Protein AF-A0A5B9FN37-F1 (afdb_monomer)

Structure (mmCIF, N/CA/C/O backbone):
data_AF-A0A5B9FN37-F1
#
_entry.id   AF-A0A5B9FN37-F1
#
loop_
_atom_site.group_PDB
_atom_site.id
_atom_site.type_symbol
_atom_site.label_atom_id
_atom_site.label_alt_id
_atom_site.label_comp_id
_atom_site.label_asym_id
_atom_site.label_entity_id
_atom_site.label_seq_id
_atom_site.pdbx_PDB_ins_code
_atom_site.Cartn_x
_atom_site.Cartn_y
_atom_site.Cartn_z
_atom_site.occupancy
_atom_site.B_iso_or_equiv
_atom_site.auth_seq_id
_atom_site.auth_comp_id
_atom_site.auth_asym_id
_atom_site.auth_atom_id
_atom_site.pdbx_PDB_model_num
ATOM 1 N N . MET A 1 1 ? -11.567 2.586 -13.437 1.00 67.81 1 MET A N 1
ATOM 2 C CA . MET A 1 1 ? -10.551 1.892 -12.616 1.00 67.81 1 MET A CA 1
ATOM 3 C C . MET A 1 1 ? -9.359 2.825 -12.474 1.00 67.81 1 MET A C 1
ATOM 5 O O . MET A 1 1 ? -8.777 3.180 -13.487 1.00 67.81 1 MET A O 1
ATOM 9 N N . GLN A 1 2 ? -9.089 3.316 -11.263 1.00 88.56 2 GLN A N 1
ATOM 10 C CA . GLN A 1 2 ? -8.047 4.317 -10.990 1.00 88.56 2 GLN A CA 1
ATOM 11 C C . GLN A 1 2 ? -6.849 3.635 -10.324 1.00 88.56 2 GLN A C 1
ATOM 13 O O . GLN A 1 2 ? -7.035 2.781 -9.452 1.00 88.56 2 GLN A O 1
ATOM 18 N N . LEU A 1 3 ? -5.641 3.989 -10.757 1.00 92.12 3 LEU A N 1
ATOM 19 C CA . LEU A 1 3 ? -4.392 3.483 -10.196 1.00 92.12 3 LEU A CA 1
ATOM 20 C C . LEU A 1 3 ? -3.749 4.573 -9.350 1.00 92.12 3 LEU A C 1
ATOM 22 O O . LEU A 1 3 ? -3.768 5.737 -9.723 1.00 92.12 3 LEU A O 1
ATOM 26 N N . VAL A 1 4 ? -3.177 4.165 -8.227 1.00 92.81 4 VAL A N 1
ATOM 27 C CA . VAL A 1 4 ? -2.528 5.038 -7.258 1.00 92.81 4 VAL A CA 1
ATOM 28 C C . VAL A 1 4 ? -1.056 4.672 -7.204 1.00 92.81 4 VAL A C 1
ATOM 30 O O . VAL A 1 4 ? -0.694 3.517 -6.981 1.00 92.81 4 VAL A O 1
ATOM 33 N N . SER A 1 5 ? -0.196 5.655 -7.402 1.00 92.06 5 SER A N 1
ATOM 34 C CA . SER A 1 5 ? 1.247 5.543 -7.243 1.00 92.06 5 SER A CA 1
ATOM 35 C C . SER A 1 5 ? 1.680 5.666 -5.777 1.00 92.06 5 SER A C 1
ATOM 37 O O . SER A 1 5 ? 0.929 6.070 -4.893 1.00 92.06 5 SER A O 1
ATOM 39 N N . PHE A 1 6 ? 2.941 5.337 -5.498 1.00 89.50 6 PHE A N 1
ATOM 40 C CA . PHE A 1 6 ? 3.501 5.491 -4.152 1.00 89.50 6 PHE A CA 1
ATOM 41 C C . PHE A 1 6 ? 3.486 6.948 -3.650 1.00 89.50 6 PHE A C 1
ATOM 43 O O . PHE A 1 6 ? 3.314 7.187 -2.458 1.00 89.50 6 PHE A O 1
ATOM 50 N N . GLU A 1 7 ? 3.642 7.923 -4.546 1.00 88.38 7 GLU A N 1
ATOM 51 C CA . GLU A 1 7 ? 3.588 9.348 -4.193 1.00 88.38 7 GLU A CA 1
ATOM 52 C C . GLU A 1 7 ? 2.170 9.759 -3.779 1.00 88.38 7 GLU A C 1
ATOM 54 O O . GLU A 1 7 ? 1.981 10.430 -2.764 1.00 88.38 7 GLU A O 1
ATOM 59 N N . GLU A 1 8 ? 1.163 9.267 -4.499 1.00 90.88 8 GLU A N 1
ATOM 60 C CA . GLU A 1 8 ? -0.246 9.523 -4.195 1.00 90.88 8 GLU A CA 1
ATOM 61 C C . GLU A 1 8 ? -0.701 8.829 -2.905 1.00 90.88 8 GLU A C 1
ATOM 63 O O . GLU A 1 8 ? -1.508 9.392 -2.170 1.00 90.88 8 GLU A O 1
ATOM 68 N N . LEU A 1 9 ? -0.143 7.660 -2.556 1.00 89.56 9 LEU A N 1
ATOM 69 C CA . LEU A 1 9 ? -0.372 7.042 -1.239 1.00 89.56 9 LEU A CA 1
ATOM 70 C C . LEU A 1 9 ? -0.008 7.998 -0.096 1.00 89.56 9 LEU A C 1
ATOM 72 O O . LEU A 1 9 ? -0.751 8.112 0.881 1.00 89.56 9 LEU A O 1
ATOM 76 N N . ARG A 1 10 ? 1.112 8.718 -0.230 1.00 87.00 10 ARG A N 1
ATOM 77 C CA . ARG A 1 10 ? 1.543 9.693 0.775 1.00 87.00 10 ARG A CA 1
ATOM 78 C C . ARG A 1 10 ? 0.587 10.883 0.842 1.00 87.00 10 ARG A C 1
ATOM 80 O O . ARG A 1 10 ? 0.262 11.319 1.943 1.00 87.00 10 ARG A O 1
ATOM 87 N N . ALA A 1 11 ? 0.112 11.365 -0.307 1.00 88.31 11 ALA A N 1
ATOM 88 C CA . ALA A 1 11 ? -0.882 12.437 -0.379 1.00 88.31 11 ALA A CA 1
ATOM 89 C C . ALA A 1 11 ? -2.230 12.038 0.249 1.00 88.31 11 ALA A C 1
ATOM 91 O O . ALA A 1 11 ? -2.892 12.869 0.860 1.00 88.31 11 ALA A O 1
ATOM 92 N N . MET A 1 12 ? -2.604 10.757 0.177 1.00 84.69 12 MET A N 1
ATOM 93 C CA . MET A 1 12 ? -3.801 10.214 0.832 1.00 84.69 12 MET A CA 1
ATOM 94 C C . MET A 1 12 ? -3.653 10.001 2.347 1.00 84.69 12 MET A C 1
ATOM 96 O O . MET A 1 12 ? -4.559 9.466 2.979 1.00 84.69 12 MET A O 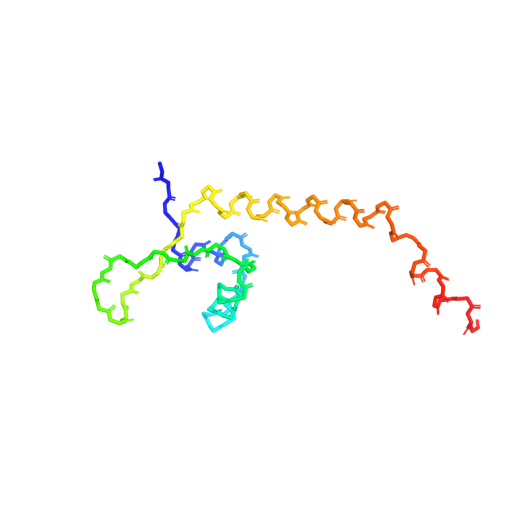1
ATOM 100 N N . GLY A 1 13 ? -2.524 10.391 2.945 1.00 84.81 13 GLY A N 1
ATOM 101 C CA . GLY A 1 13 ? -2.300 10.232 4.381 1.00 84.81 13 GLY A CA 1
ATOM 102 C C . GLY A 1 13 ? -1.797 8.845 4.783 1.00 84.81 13 GLY A C 1
ATOM 103 O O . GLY A 1 13 ? -1.897 8.480 5.952 1.00 84.81 13 GLY A O 1
ATOM 104 N N . ILE A 1 14 ? -1.215 8.080 3.851 1.00 86.88 14 ILE A N 1
ATOM 105 C CA . ILE A 1 14 ? -0.532 6.808 4.131 1.00 86.88 14 ILE A CA 1
ATOM 106 C C . ILE A 1 14 ? 0.992 7.032 4.022 1.00 86.88 14 ILE A C 1
ATOM 108 O O . ILE A 1 14 ? 1.597 6.726 2.991 1.00 86.88 14 ILE A O 1
ATOM 112 N N . PRO A 1 15 ? 1.665 7.575 5.060 1.00 87.12 15 PRO A N 1
ATOM 113 C CA . PRO A 1 15 ? 3.086 7.930 5.019 1.00 87.12 15 PRO A CA 1
ATOM 114 C C . PRO A 1 15 ? 4.006 6.723 5.286 1.00 87.12 15 PRO A C 1
ATOM 116 O O . PRO A 1 15 ? 4.965 6.812 6.052 1.00 87.12 15 PRO A O 1
ATOM 119 N N . PHE A 1 16 ? 3.722 5.564 4.690 1.00 87.81 16 PHE A N 1
ATOM 120 C CA . PHE A 1 16 ? 4.529 4.363 4.903 1.00 87.81 16 PHE A CA 1
ATOM 121 C C . PHE A 1 16 ? 5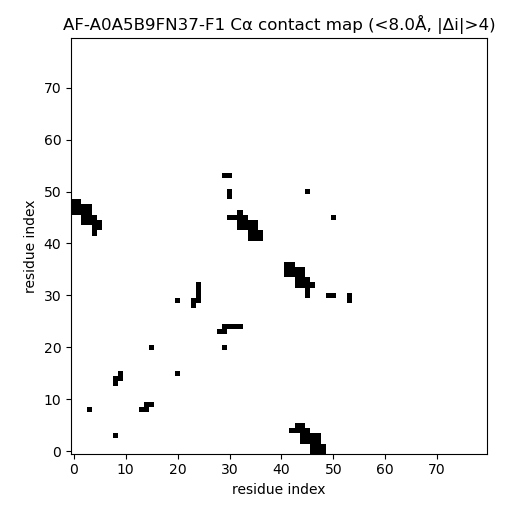.759 4.317 3.999 1.00 87.81 16 PHE A C 1
ATOM 123 O O . PHE A 1 16 ? 5.713 4.664 2.821 1.00 87.81 16 PHE A O 1
ATOM 130 N N . SER A 1 17 ? 6.869 3.809 4.541 1.00 88.19 17 SER A N 1
ATOM 131 C CA . SER A 1 17 ? 8.045 3.499 3.732 1.00 88.19 17 SER A CA 1
ATOM 132 C C . SER A 1 17 ? 7.773 2.306 2.812 1.00 88.19 17 SER A C 1
ATOM 134 O O . SER A 1 17 ? 6.954 1.429 3.104 1.00 88.19 17 SER A O 1
ATOM 136 N N . THR A 1 18 ? 8.509 2.220 1.705 1.00 87.06 18 THR A N 1
ATOM 137 C CA . THR A 1 18 ? 8.400 1.099 0.758 1.00 87.06 18 THR A CA 1
ATOM 138 C C . THR A 1 18 ? 8.679 -0.252 1.421 1.00 87.06 18 THR A C 1
ATOM 140 O O . THR A 1 18 ? 8.019 -1.244 1.110 1.00 87.06 18 THR A O 1
ATOM 143 N N . GLN A 1 19 ? 9.625 -0.301 2.364 1.00 89.00 19 GLN A N 1
ATOM 144 C CA . GLN A 1 19 ? 9.938 -1.501 3.137 1.00 89.00 19 GLN A CA 1
ATOM 145 C C . GLN A 1 19 ? 8.765 -1.909 4.034 1.00 89.00 19 GLN A C 1
ATOM 147 O O . GLN A 1 19 ? 8.402 -3.087 4.063 1.00 89.00 19 GLN A O 1
ATOM 152 N N . HIS A 1 20 ? 8.136 -0.942 4.710 1.00 90.00 20 HIS A N 1
ATOM 153 C CA . HIS A 1 20 ? 6.974 -1.199 5.554 1.00 90.00 20 HIS A CA 1
ATOM 154 C C . HIS A 1 20 ? 5.786 -1.707 4.731 1.00 90.00 20 HIS A C 1
ATOM 156 O O . HIS A 1 20 ? 5.203 -2.733 5.078 1.00 90.00 20 HIS A O 1
ATOM 162 N N . LEU A 1 21 ? 5.499 -1.074 3.588 1.00 90.12 21 LEU A N 1
ATOM 163 C CA . LEU A 1 21 ? 4.472 -1.544 2.655 1.00 90.12 21 LEU A CA 1
ATOM 164 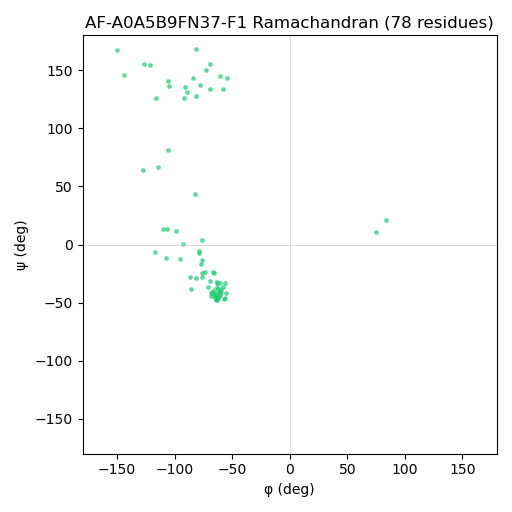C C . LEU A 1 21 ? 4.740 -2.974 2.190 1.00 90.12 21 LEU A C 1
ATOM 166 O O . LEU A 1 21 ? 3.847 -3.810 2.247 1.00 90.12 21 LEU A O 1
ATOM 170 N N . ASN A 1 22 ? 5.973 -3.297 1.787 1.00 88.69 22 ASN A N 1
ATOM 171 C CA . ASN A 1 22 ? 6.310 -4.663 1.380 1.00 88.69 22 ASN A CA 1
ATOM 172 C C . ASN A 1 22 ?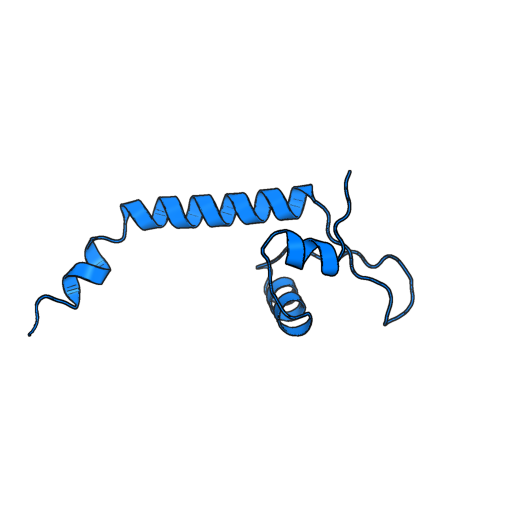 6.073 -5.673 2.511 1.00 88.69 22 ASN A C 1
ATOM 174 O O . ASN A 1 22 ? 5.604 -6.779 2.245 1.00 88.69 22 ASN A O 1
ATOM 178 N N . ARG A 1 23 ? 6.371 -5.304 3.765 1.00 90.75 23 ARG A N 1
ATOM 179 C CA . ARG A 1 23 ? 6.112 -6.156 4.931 1.00 90.75 23 ARG A CA 1
ATOM 180 C C . ARG A 1 23 ? 4.615 -6.381 5.134 1.00 90.75 23 ARG A C 1
ATOM 182 O O . ARG A 1 23 ? 4.210 -7.521 5.326 1.00 90.75 23 ARG A O 1
ATOM 189 N N . LEU A 1 24 ? 3.808 -5.324 5.049 1.00 89.81 24 LEU A N 1
ATOM 190 C CA . LEU A 1 24 ? 2.354 -5.422 5.189 1.00 89.81 24 LEU A CA 1
ATOM 191 C C . LEU A 1 24 ? 1.721 -6.237 4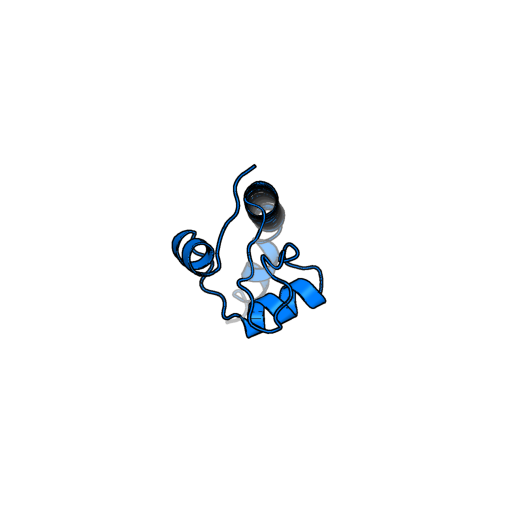.057 1.00 89.81 24 LEU A C 1
ATOM 193 O O . LEU A 1 24 ? 0.885 -7.090 4.328 1.00 89.81 24 LEU A O 1
ATOM 197 N N . ILE A 1 25 ? 2.161 -6.034 2.812 1.00 91.62 25 ILE A N 1
ATOM 198 C CA . ILE A 1 25 ? 1.702 -6.812 1.652 1.00 91.62 25 ILE A CA 1
ATOM 199 C C . ILE A 1 25 ? 2.053 -8.291 1.834 1.00 91.62 25 ILE A C 1
ATOM 201 O O . ILE A 1 25 ? 1.213 -9.156 1.606 1.00 91.62 25 ILE A O 1
ATOM 205 N N . LYS A 1 26 ? 3.280 -8.595 2.282 1.00 90.69 26 LYS A N 1
ATOM 206 C CA . LYS A 1 26 ? 3.707 -9.975 2.560 1.00 90.69 26 LYS A CA 1
ATOM 207 C C . LYS A 1 26 ? 2.889 -10.613 3.686 1.00 90.69 26 LYS A C 1
ATOM 209 O O . LYS A 1 26 ? 2.599 -11.800 3.612 1.00 90.69 26 LYS A O 1
ATOM 214 N N . ALA A 1 27 ? 2.521 -9.833 4.698 1.00 91.00 27 ALA A N 1
ATOM 215 C CA . ALA A 1 27 ? 1.672 -10.273 5.799 1.00 91.00 27 ALA A CA 1
ATOM 216 C C . ALA A 1 27 ? 0.171 -10.318 5.444 1.00 91.00 27 ALA A C 1
ATOM 218 O O . ALA A 1 27 ? -0.626 -10.751 6.264 1.00 91.00 27 ALA A O 1
ATOM 219 N N . GLY A 1 28 ? -0.232 -9.867 4.249 1.00 89.62 28 GLY A N 1
ATOM 220 C CA . GLY A 1 28 ? -1.640 -9.811 3.840 1.00 89.62 28 GLY A CA 1
ATOM 221 C C . GLY A 1 28 ? -2.445 -8.674 4.480 1.00 89.62 28 GLY A C 1
ATOM 222 O O . GLY A 1 28 ? -3.662 -8.642 4.348 1.00 89.62 28 GLY A O 1
ATOM 223 N N . HIS A 1 29 ? -1.786 -7.723 5.145 1.00 87.44 29 HIS A N 1
ATOM 224 C CA . HIS A 1 29 ? -2.429 -6.588 5.818 1.00 87.44 29 HIS A CA 1
ATOM 225 C C . HIS A 1 29 ? -2.549 -5.332 4.949 1.00 87.44 29 HIS A C 1
ATOM 227 O O . HIS A 1 29 ? -3.019 -4.307 5.441 1.00 87.44 29 HIS A O 1
ATOM 233 N N . PHE A 1 30 ? -2.090 -5.369 3.697 1.00 91.69 30 PHE A N 1
ATOM 234 C CA . PHE A 1 30 ? -2.187 -4.248 2.762 1.00 91.69 30 PHE A CA 1
ATOM 235 C C . PHE A 1 30 ? -2.447 -4.751 1.334 1.00 91.69 30 PHE A C 1
ATOM 237 O O . PHE A 1 30 ? -1.908 -5.807 0.977 1.00 91.69 30 PHE A O 1
ATOM 244 N N . PRO A 1 31 ? -3.217 -4.013 0.509 1.00 92.75 31 PRO A N 1
ATOM 245 C CA . PRO A 1 31 ? -3.508 -4.399 -0.869 1.0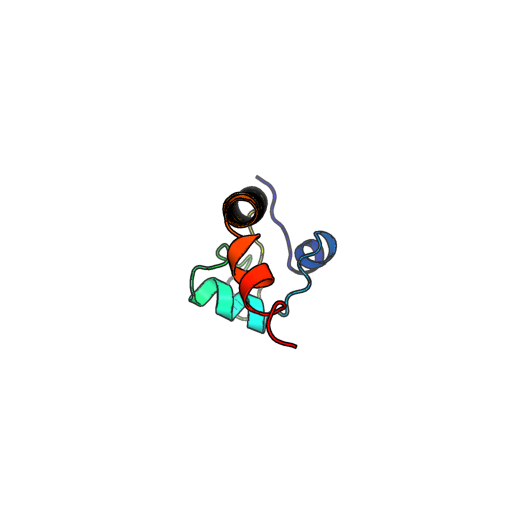0 92.75 31 PRO A CA 1
ATOM 246 C C . PRO A 1 31 ? -2.254 -4.672 -1.703 1.00 92.75 31 PRO A C 1
ATOM 248 O O . PRO A 1 31 ? -1.216 -4.010 -1.564 1.00 92.75 31 PRO A O 1
ATOM 251 N N . LYS A 1 32 ? -2.337 -5.668 -2.590 1.00 92.19 32 LYS A N 1
ATOM 252 C CA . LYS A 1 32 ? -1.196 -6.086 -3.411 1.00 92.19 32 LYS A CA 1
ATOM 253 C C . LYS A 1 32 ? -0.861 -5.007 -4.439 1.00 92.19 32 LYS A C 1
ATOM 255 O O . LYS A 1 32 ? -1.723 -4.500 -5.143 1.00 92.19 32 LYS A O 1
ATOM 260 N N . ALA A 1 33 ? 0.426 -4.694 -4.554 1.00 91.69 33 ALA A N 1
ATOM 261 C CA . ALA A 1 33 ? 0.906 -3.772 -5.573 1.00 91.69 33 ALA A CA 1
ATOM 262 C C . ALA A 1 33 ? 0.989 -4.453 -6.948 1.00 91.69 33 ALA A C 1
ATOM 264 O O . ALA A 1 33 ? 1.539 -5.550 -7.071 1.00 91.69 33 ALA A O 1
ATOM 265 N N . ILE A 1 34 ? 0.547 -3.749 -7.983 1.00 91.50 34 ILE A N 1
ATOM 266 C CA . ILE A 1 34 ? 0.731 -4.086 -9.394 1.00 91.50 34 ILE A CA 1
ATOM 267 C C . ILE A 1 34 ? 2.027 -3.430 -9.883 1.00 91.50 34 ILE A C 1
ATOM 269 O O . ILE A 1 34 ? 2.309 -2.267 -9.590 1.00 91.50 34 ILE A O 1
ATOM 273 N N . LYS A 1 35 ? 2.843 -4.175 -10.631 1.00 91.12 35 LYS A N 1
ATOM 274 C CA . LYS A 1 35 ? 4.038 -3.633 -11.292 1.00 91.12 35 LYS A CA 1
ATOM 275 C C . LYS A 1 35 ? 3.671 -3.188 -12.703 1.00 91.12 35 LYS A C 1
ATOM 277 O O . LYS A 1 35 ? 3.164 -3.996 -13.471 1.00 91.12 35 LYS A O 1
ATOM 282 N N . LEU A 1 36 ? 3.973 -1.938 -13.055 1.00 88.56 36 LEU A N 1
ATOM 283 C CA . LEU A 1 36 ? 3.693 -1.397 -14.397 1.00 88.56 36 LEU A CA 1
ATOM 284 C C . LEU A 1 36 ? 4.702 -1.823 -15.474 1.00 88.56 36 LEU A C 1
ATOM 286 O O . LEU A 1 36 ? 4.514 -1.518 -16.645 1.00 88.56 36 LEU A O 1
ATOM 290 N N . GLY A 1 37 ? 5.785 -2.498 -15.096 1.00 87.94 37 GLY A N 1
ATOM 291 C CA . GLY A 1 37 ? 6.786 -2.960 -16.046 1.00 87.94 37 GLY A CA 1
ATOM 292 C C . GLY A 1 37 ? 7.484 -4.240 -15.590 1.00 87.94 37 GLY A C 1
ATOM 293 O O . GLY A 1 37 ? 7.360 -4.634 -14.424 1.00 87.94 37 GLY A O 1
ATOM 294 N N . PRO A 1 38 ? 8.223 -4.887 -16.505 1.00 85.50 38 PRO A N 1
ATOM 295 C CA . PRO A 1 38 ? 8.903 -6.153 -16.243 1.00 85.50 38 PRO A CA 1
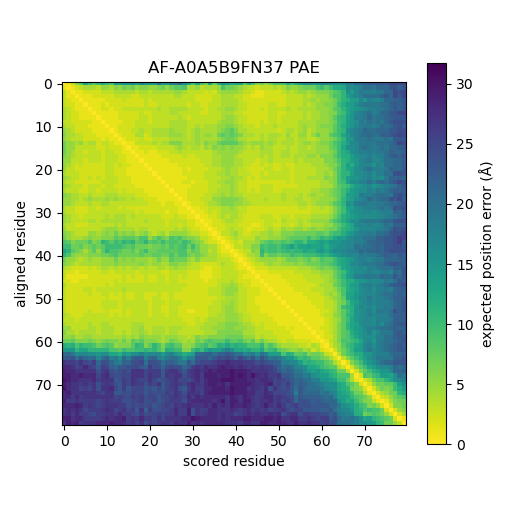ATOM 296 C C . PRO A 1 38 ? 10.185 -5.985 -15.413 1.00 85.50 38 PRO A C 1
ATOM 298 O O . PRO A 1 38 ? 10.696 -6.953 -14.853 1.00 85.50 38 PRO A O 1
ATOM 301 N N . ALA A 1 39 ? 10.720 -4.764 -15.316 1.00 84.12 39 ALA A N 1
ATOM 302 C CA . ALA A 1 39 ? 11.968 -4.507 -14.616 1.00 84.12 39 ALA A CA 1
ATOM 303 C C . ALA A 1 39 ? 11.803 -4.608 -13.091 1.00 84.12 39 ALA A C 1
ATOM 305 O O . ALA A 1 39 ? 10.771 -4.270 -12.507 1.00 84.12 39 ALA A O 1
ATOM 306 N N . ARG A 1 40 ? 12.882 -5.008 -12.407 1.00 74.31 40 ARG A N 1
ATOM 307 C CA . ARG A 1 40 ? 12.923 -5.108 -10.936 1.00 74.31 40 ARG A CA 1
ATOM 308 C C . ARG A 1 40 ? 12.571 -3.788 -10.238 1.00 74.31 40 ARG A C 1
ATOM 310 O O . ARG A 1 40 ? 11.948 -3.815 -9.179 1.00 74.31 40 ARG A O 1
ATOM 317 N N . ASN A 1 4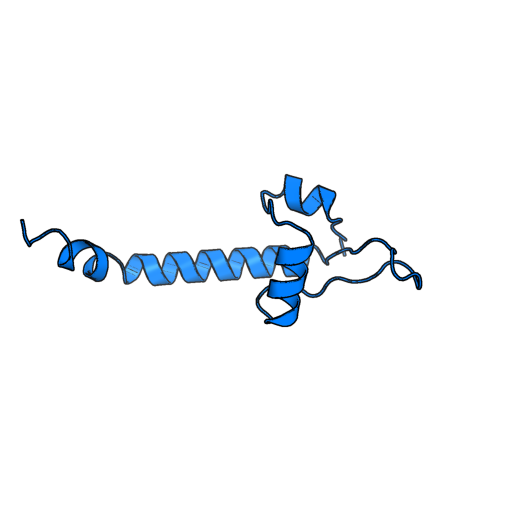1 ? 12.933 -2.667 -10.863 1.00 77.50 41 ASN A N 1
ATOM 318 C CA . ASN A 1 41 ? 12.737 -1.307 -10.356 1.00 77.50 41 ASN A CA 1
ATOM 319 C C . ASN A 1 41 ? 11.494 -0.616 -10.945 1.00 77.50 41 ASN A C 1
ATOM 321 O O . ASN A 1 41 ? 11.338 0.593 -10.797 1.00 77.50 41 ASN A O 1
ATOM 325 N N . SER A 1 42 ? 10.616 -1.350 -11.639 1.00 84.69 42 SER A N 1
ATOM 326 C CA . SER A 1 42 ? 9.387 -0.774 -12.184 1.00 84.69 42 SER A CA 1
ATOM 327 C C . SER A 1 42 ? 8.491 -0.207 -11.082 1.00 84.69 42 SER A C 1
ATOM 329 O O . SER A 1 42 ? 8.407 -0.754 -9.976 1.00 84.69 42 SER A O 1
ATOM 331 N N . LYS A 1 43 ? 7.800 0.895 -11.403 1.00 85.75 43 LYS A N 1
ATOM 332 C CA . LYS A 1 43 ? 6.880 1.560 -10.477 1.00 85.75 43 LYS A CA 1
ATOM 333 C C . LYS A 1 43 ? 5.797 0.584 -10.015 1.00 85.75 43 LYS A C 1
ATOM 335 O O . LYS A 1 43 ? 5.204 -0.145 -10.815 1.00 85.75 43 LYS A O 1
ATOM 340 N N . LYS A 1 44 ? 5.569 0.594 -8.704 1.00 89.88 44 LYS A N 1
ATOM 341 C CA . LYS A 1 44 ? 4.464 -0.097 -8.049 1.00 89.88 44 LYS A CA 1
ATOM 342 C C . LYS A 1 44 ? 3.275 0.845 -7.995 1.00 89.88 44 LYS A C 1
ATOM 344 O O . LYS A 1 44 ? 3.427 1.994 -7.577 1.00 89.88 44 LYS A O 1
ATOM 349 N N . VAL A 1 45 ? 2.129 0.338 -8.410 1.00 92.31 45 VAL A N 1
ATOM 350 C CA . VAL A 1 45 ? 0.847 1.024 -8.315 1.00 92.31 45 VAL A CA 1
ATOM 351 C C . VAL A 1 45 ? -0.159 0.131 -7.615 1.00 92.31 45 VAL A C 1
ATOM 353 O O . VAL A 1 45 ? -0.028 -1.090 -7.613 1.00 92.31 45 VAL A O 1
ATOM 356 N N . TRP A 1 46 ? -1.160 0.743 -7.015 1.00 93.81 46 TRP A N 1
ATOM 357 C CA . TRP A 1 46 ? -2.241 0.074 -6.312 1.00 93.81 46 TRP A CA 1
ATOM 358 C C . TRP A 1 46 ? -3.563 0.453 -6.948 1.00 93.81 46 TRP A C 1
ATOM 360 O O . TRP A 1 46 ? -3.689 1.516 -7.555 1.00 93.81 46 TRP A O 1
ATOM 370 N N . VAL A 1 47 ? -4.560 -0.410 -6.817 1.00 93.88 47 VAL A N 1
ATOM 371 C CA . VAL A 1 47 ? -5.896 -0.099 -7.309 1.00 93.88 47 VAL A CA 1
ATOM 372 C C . VAL A 1 47 ? -6.602 0.772 -6.273 1.00 93.88 47 VAL A C 1
ATOM 374 O O . VAL A 1 47 ? -6.681 0.409 -5.101 1.00 93.88 47 VAL A O 1
ATOM 377 N N . ARG A 1 48 ? -7.142 1.918 -6.701 1.00 92.62 48 ARG A N 1
ATOM 378 C CA . ARG A 1 48 ? -7.787 2.883 -5.799 1.00 92.62 48 ARG A CA 1
ATOM 379 C C . ARG A 1 48 ? -8.918 2.258 -4.979 1.00 92.62 48 ARG A C 1
ATOM 381 O O . ARG A 1 48 ? -8.937 2.423 -3.768 1.00 92.62 48 ARG A O 1
ATOM 388 N N . ILE A 1 49 ? -9.787 1.477 -5.624 1.00 92.88 49 ILE A N 1
ATOM 389 C CA . ILE A 1 49 ? -10.929 0.848 -4.948 1.00 92.88 49 ILE A CA 1
ATOM 390 C C . ILE A 1 49 ? -10.501 -0.143 -3.854 1.00 92.88 49 ILE A C 1
ATOM 392 O O . ILE A 1 49 ? -11.159 -0.235 -2.825 1.00 92.88 49 ILE A O 1
ATOM 396 N N . GLU A 1 50 ? -9.373 -0.839 -4.027 1.00 92.62 50 GLU A N 1
ATOM 397 C CA . GLU A 1 50 ? -8.845 -1.741 -2.995 1.00 92.62 50 GLU A CA 1
ATOM 398 C C . GLU A 1 50 ? -8.297 -0.964 -1.796 1.00 92.62 50 GLU A C 1
ATOM 400 O O . GLU A 1 50 ? -8.439 -1.402 -0.657 1.00 92.62 50 GLU A O 1
ATOM 405 N N . LEU A 1 51 ? -7.671 0.191 -2.043 1.00 91.62 51 LEU A N 1
ATOM 406 C CA . LEU A 1 51 ? -7.179 1.066 -0.980 1.00 91.62 51 LEU A CA 1
ATOM 407 C C . LEU A 1 51 ? -8.326 1.693 -0.191 1.00 91.62 51 LEU A C 1
ATOM 409 O O . LEU A 1 51 ? -8.263 1.707 1.035 1.00 91.62 51 LEU A O 1
ATOM 413 N N . ASP A 1 52 ? -9.364 2.173 -0.877 1.00 91.00 52 ASP A N 1
ATOM 414 C CA . ASP A 1 52 ? -10.541 2.750 -0.226 1.00 91.00 52 ASP A CA 1
ATOM 415 C C . ASP A 1 52 ? -11.253 1.687 0.632 1.00 91.00 52 ASP A C 1
ATOM 417 O O . ASP A 1 52 ? -11.516 1.927 1.808 1.00 91.00 52 ASP A O 1
ATOM 421 N N . ALA A 1 53 ? -11.458 0.473 0.103 1.00 91.69 53 ALA A N 1
ATOM 422 C CA . ALA A 1 53 ? -12.038 -0.641 0.861 1.00 91.69 53 ALA A CA 1
ATOM 423 C C . ALA A 1 53 ? -11.171 -1.054 2.065 1.00 91.69 53 ALA A C 1
ATOM 425 O O . ALA A 1 53 ? -11.685 -1.366 3.140 1.00 91.69 53 ALA A O 1
ATOM 426 N N . TRP A 1 54 ? -9.845 -1.038 1.911 1.00 91.31 54 TRP A N 1
ATOM 427 C CA . TRP A 1 54 ? -8.919 -1.319 3.007 1.00 91.31 54 TRP A CA 1
ATOM 428 C C . TRP A 1 54 ? -8.988 -0.255 4.112 1.00 91.31 54 TRP A C 1
ATOM 430 O O . TRP A 1 54 ? -8.999 -0.598 5.296 1.00 91.31 54 TRP A O 1
ATOM 440 N N . LEU A 1 55 ? -9.064 1.028 3.744 1.00 89.00 55 LEU A N 1
ATOM 441 C CA . LEU A 1 55 ? -9.250 2.126 4.696 1.00 89.00 55 LEU A CA 1
ATOM 442 C C . LEU A 1 55 ? -10.596 2.010 5.414 1.00 89.00 55 LEU A C 1
ATOM 444 O O . LEU A 1 55 ? -10.638 2.123 6.637 1.00 89.00 55 LEU A O 1
ATOM 448 N N . GLU A 1 56 ? -11.670 1.722 4.681 1.00 90.00 56 GLU A N 1
ATOM 449 C CA . GLU A 1 56 ? -13.003 1.535 5.252 1.00 90.00 56 GLU A CA 1
ATOM 450 C C . GLU A 1 56 ? -13.023 0.366 6.245 1.00 90.00 56 GLU A C 1
ATOM 452 O O . GLU A 1 56 ? -13.535 0.499 7.354 1.00 90.00 56 GLU A O 1
ATOM 457 N N . GLN A 1 57 ? -12.391 -0.762 5.909 1.00 88.00 57 GLN A N 1
ATOM 458 C CA . GLN A 1 57 ? -12.275 -1.894 6.827 1.00 88.00 57 GLN A CA 1
ATOM 459 C C . GLN A 1 57 ? -11.535 -1.506 8.116 1.00 88.00 57 GLN A C 1
ATOM 461 O O . GLN A 1 57 ? -11.949 -1.900 9.205 1.00 88.00 57 GLN A O 1
ATOM 466 N N . ARG A 1 58 ? -10.465 -0.707 8.019 1.00 85.56 58 ARG A N 1
ATOM 467 C CA . ARG A 1 58 ? -9.731 -0.192 9.186 1.00 85.56 58 ARG A CA 1
ATOM 468 C C . ARG A 1 58 ? -10.572 0.767 10.026 1.00 85.56 58 ARG A C 1
ATOM 470 O O . ARG A 1 58 ? -10.484 0.712 11.251 1.00 85.56 58 ARG A O 1
ATOM 477 N N . MET A 1 59 ? -11.374 1.617 9.387 1.00 85.69 59 MET A N 1
ATOM 478 C CA . MET A 1 59 ? -12.314 2.509 10.070 1.00 85.69 59 MET A CA 1
ATOM 479 C C . MET A 1 59 ? -13.382 1.708 10.811 1.00 85.69 59 MET A C 1
ATOM 481 O O . MET A 1 59 ? -13.551 1.907 12.008 1.00 85.69 59 MET A O 1
ATOM 485 N N . ARG A 1 60 ? -13.993 0.713 10.161 1.00 85.62 60 ARG A N 1
ATOM 486 C CA . ARG A 1 60 ? -14.969 -0.180 10.802 1.00 85.62 60 ARG A CA 1
ATOM 487 C C . ARG A 1 60 ? -14.366 -0.969 11.960 1.00 85.62 60 ARG A C 1
ATOM 489 O O . ARG A 1 60 ? -14.994 -1.089 13.002 1.00 85.62 60 ARG A O 1
ATOM 496 N N . MET A 1 61 ? -13.136 -1.471 11.810 1.00 79.06 61 MET A N 1
ATOM 497 C CA . MET A 1 61 ? -12.417 -2.129 12.909 1.00 79.06 61 MET A CA 1
ATOM 498 C C . MET A 1 61 ? -12.206 -1.174 14.089 1.00 79.06 61 MET A C 1
ATOM 500 O O . MET A 1 61 ? -12.398 -1.574 15.232 1.00 79.06 61 MET A O 1
ATOM 504 N N . ARG A 1 62 ? -11.860 0.093 13.829 1.00 78.50 62 ARG A N 1
ATOM 505 C CA . ARG A 1 62 ? -11.749 1.117 14.876 1.00 78.50 62 ARG A CA 1
ATOM 506 C C . ARG A 1 62 ? -13.092 1.370 15.558 1.00 78.50 62 ARG A C 1
ATOM 508 O O . ARG A 1 62 ? -13.140 1.379 16.779 1.00 78.50 62 ARG A O 1
ATOM 515 N N . GLU A 1 63 ? -14.160 1.548 14.791 1.00 74.12 63 GLU A N 1
ATOM 516 C CA . GLU A 1 63 ? -15.508 1.790 15.321 1.00 74.12 63 GLU A CA 1
ATOM 517 C C . GLU A 1 63 ? -16.000 0.606 16.164 1.00 74.12 63 GLU A C 1
ATOM 519 O O . GLU A 1 63 ? -16.485 0.809 17.271 1.00 74.12 63 GLU A O 1
ATOM 524 N N . SER A 1 64 ? -15.753 -0.633 15.724 1.00 58.62 64 SER A N 1
ATOM 525 C CA . SER A 1 64 ? -16.076 -1.833 16.508 1.00 58.62 64 SER A CA 1
ATOM 526 C C . SER A 1 64 ? -15.258 -1.977 17.796 1.00 58.62 64 SER A C 1
ATOM 528 O O . SER A 1 64 ? -15.705 -2.630 18.733 1.00 58.62 64 SER A O 1
ATOM 530 N N . VAL A 1 65 ? -14.067 -1.371 17.860 1.00 56.00 65 VAL A N 1
ATOM 531 C CA . VAL A 1 65 ? -13.227 -1.353 19.067 1.00 56.00 65 VAL A CA 1
ATOM 532 C C . VAL A 1 65 ? -13.615 -0.193 19.985 1.00 56.00 65 VAL A C 1
ATOM 534 O O . VAL A 1 65 ? -13.507 -0.326 21.195 1.00 56.00 65 VAL A O 1
ATOM 537 N N . THR A 1 66 ? -14.150 0.914 19.464 1.00 50.22 66 THR A N 1
ATOM 538 C CA . THR A 1 66 ? -14.661 2.021 20.291 1.00 50.22 66 THR A CA 1
ATOM 539 C C . THR A 1 66 ? -15.908 1.639 21.106 1.00 50.22 66 THR A C 1
ATOM 541 O O . THR A 1 66 ? -16.087 2.185 22.190 1.00 50.22 66 THR A O 1
ATOM 544 N N . GLU A 1 67 ? -16.687 0.633 20.697 1.00 48.59 67 GLU A N 1
ATOM 545 C CA . GLU A 1 67 ? -17.729 0.034 21.558 1.00 48.59 67 GLU A CA 1
ATOM 546 C C . GLU A 1 67 ? -17.146 -0.909 22.646 1.00 48.59 67 GLU A C 1
ATOM 548 O O . GLU A 1 67 ? -17.840 -1.267 23.593 1.00 48.59 67 GLU A O 1
ATOM 553 N N . ALA A 1 68 ? -15.868 -1.305 22.541 1.00 48.22 68 ALA A N 1
ATOM 554 C CA . ALA A 1 68 ? -15.193 -2.258 23.436 1.00 48.22 68 ALA A CA 1
ATOM 555 C C . ALA A 1 68 ? -14.007 -1.667 24.240 1.00 48.22 68 ALA A C 1
ATOM 557 O O . ALA A 1 68 ? -13.476 -2.327 25.132 1.00 48.22 68 ALA A O 1
ATOM 558 N N . GLU A 1 69 ? -13.595 -0.422 23.985 1.00 45.59 69 GLU A N 1
ATOM 559 C CA . GLU A 1 69 ? -12.554 0.290 24.741 1.00 45.59 69 GLU A CA 1
ATOM 560 C C . GLU A 1 69 ? -13.104 1.511 25.502 1.00 45.59 69 GLU A C 1
ATOM 562 O O . GLU A 1 69 ? -12.708 2.653 25.262 1.00 45.59 69 GLU A O 1
ATOM 567 N N . PRO A 1 70 ? -13.961 1.276 26.506 1.00 48.62 70 PRO A N 1
ATOM 568 C CA . PRO A 1 70 ? -13.795 1.986 27.773 1.00 48.62 70 PRO A CA 1
ATOM 569 C C . PRO A 1 70 ? -13.262 1.081 28.898 1.00 48.62 70 PRO A C 1
ATOM 571 O O . PRO A 1 70 ? -12.836 1.599 29.928 1.00 48.62 70 PRO A O 1
ATOM 574 N N . GLU A 1 71 ? -13.219 -0.247 28.732 1.00 48.59 71 GLU A N 1
ATOM 575 C CA . GLU A 1 71 ? -12.880 -1.156 29.842 1.00 48.59 71 GLU A CA 1
ATOM 576 C C . GLU A 1 71 ? -11.362 -1.371 30.030 1.00 48.59 71 GLU A C 1
ATOM 578 O O . GLU A 1 71 ? -10.869 -1.347 31.159 1.00 48.59 71 GLU A O 1
ATOM 583 N N . LEU A 1 72 ? -10.577 -1.469 28.948 1.00 48.16 72 LEU A N 1
ATOM 584 C CA . LEU A 1 72 ? -9.124 -1.710 29.043 1.00 48.16 72 LEU A CA 1
ATOM 585 C C . LEU A 1 72 ? -8.304 -0.472 29.451 1.00 48.16 72 LEU A C 1
ATOM 587 O O . LEU A 1 72 ? -7.279 -0.611 30.119 1.00 48.16 72 LEU A O 1
ATOM 591 N N . ALA A 1 73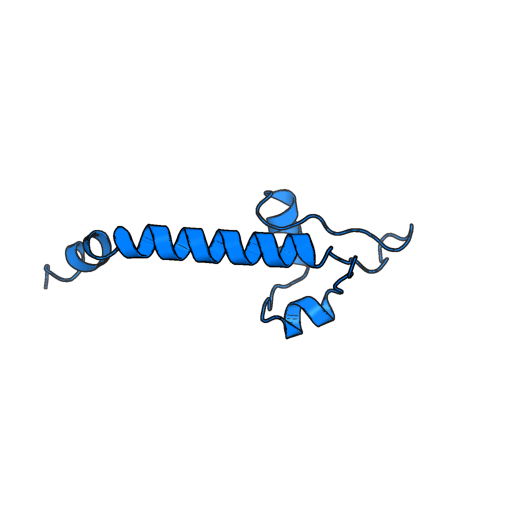 ? -8.770 0.742 29.139 1.00 41.25 73 ALA A N 1
ATOM 592 C CA . ALA A 1 73 ? -8.138 1.979 29.609 1.00 41.25 73 ALA A CA 1
ATOM 593 C C . ALA A 1 73 ? -8.549 2.348 31.052 1.00 41.25 73 ALA A C 1
ATOM 595 O O . ALA A 1 73 ? -7.761 2.947 31.786 1.00 41.25 73 ALA A O 1
ATOM 596 N N . ALA A 1 74 ? -9.752 1.959 31.498 1.00 48.00 74 ALA A N 1
ATOM 597 C CA . ALA A 1 74 ? -10.220 2.220 32.862 1.00 48.00 74 ALA A CA 1
ATOM 598 C C . ALA A 1 74 ? -9.595 1.285 33.916 1.00 48.00 74 ALA A C 1
ATOM 600 O O . ALA A 1 74 ? -9.505 1.667 35.086 1.00 48.00 74 ALA A O 1
ATOM 601 N N . ALA A 1 75 ? -9.136 0.091 33.522 1.00 45.59 75 ALA A N 1
ATOM 602 C CA . ALA A 1 75 ? -8.511 -0.873 34.431 1.00 45.59 75 ALA A CA 1
ATOM 603 C C . ALA A 1 75 ? -7.081 -0.487 34.865 1.00 45.59 75 ALA A C 1
ATOM 605 O O . ALA A 1 75 ? -6.635 -0.899 35.933 1.00 45.59 75 ALA A O 1
ATOM 606 N N . LEU A 1 76 ? -6.367 0.331 34.085 1.00 50.69 76 LEU A N 1
ATOM 607 C CA . LEU A 1 76 ? -4.974 0.710 34.371 1.00 50.69 76 LEU A CA 1
ATOM 608 C C . LEU A 1 76 ? -4.815 2.040 35.123 1.00 50.69 76 LEU A C 1
ATOM 610 O O . LEU A 1 76 ? -3.732 2.310 35.634 1.00 50.69 76 LEU A O 1
ATOM 614 N N . ASN A 1 77 ? -5.870 2.854 35.242 1.00 51.34 77 ASN A N 1
ATOM 615 C CA . ASN A 1 77 ? -5.790 4.180 35.873 1.00 51.34 77 ASN A CA 1
ATOM 616 C C . ASN A 1 77 ? -6.514 4.282 37.231 1.00 51.34 77 ASN A C 1
ATOM 618 O O . ASN A 1 77 ? -6.736 5.380 37.730 1.00 51.34 77 ASN A O 1
ATOM 622 N N . ARG A 1 78 ? -6.897 3.147 37.839 1.00 46.62 78 ARG A N 1
ATOM 623 C CA . ARG A 1 78 ? -7.506 3.091 39.186 1.00 46.62 78 ARG A CA 1
ATOM 624 C C . ARG A 1 78 ? -6.575 2.544 40.274 1.00 46.62 78 ARG A C 1
ATOM 626 O O . ARG A 1 78 ? -7.019 2.236 41.376 1.00 46.62 78 ARG A O 1
ATOM 633 N N . SER A 1 79 ? -5.283 2.442 39.979 1.00 44.56 79 SER A N 1
ATOM 634 C CA . SER A 1 79 ? -4.257 2.040 40.943 1.00 44.56 79 SER A CA 1
ATOM 635 C C . SER A 1 79 ? -3.121 3.055 40.976 1.00 44.56 79 SER A C 1
ATOM 637 O O . SER A 1 79 ? -1.984 2.740 40.631 1.00 44.56 79 SER A O 1
ATOM 639 N N . ARG A 1 80 ? -3.436 4.282 41.397 1.00 43.28 80 ARG A N 1
ATOM 640 C CA . ARG A 1 80 ? -2.490 5.126 42.123 1.00 43.28 80 ARG A CA 1
ATOM 641 C C . ARG A 1 80 ? -3.198 6.165 42.974 1.00 43.28 80 ARG A C 1
ATOM 643 O O . ARG A 1 80 ? -4.216 6.702 42.491 1.00 43.28 80 ARG A O 1
#

Nearest PDB structures (foldseek):
  5k1y-assembly1_B  TM=4.369E-01  e=2.173E+00  Sulfolobus sp. NOB8H2
  3s2w-assembly1_A  TM=4.104E-01  e=2.489E+00  Methanosarcina mazei Go1
  2rdp-assembly1_A-2  TM=3.386E-01  e=5.611E+00  Geobacillus stearothermophilus

Foldseek 3Di:
DDKAFPVNCVVVVNPDDPVRQVVCVVVVLAADWDFPDPDPPGTTIGDPVRRVVSVVVVVVVVVVCVVVPVPVVVVPPPPD

Secondary structure (DSSP, 8-state):
--EEEHHHHHHTT----HHHHHHHHHTTSSPPPEESSSSTTPPEEEEHHHHHHHHHHHHHHHHHHHTT-SHHHHTTSS--

pLDDT: mean 79.68, std 16.92, range [41.25, 93.88]

Radius of gyration: 17.39 Å; Cα contacts (8 Å, |Δi|>4): 57; chains: 1; bounding box: 31×23×58 Å

Sequence (80 aa):
MQLVSFEELRAMGIPFSTQHLNRLIKAGHFPKAIKLGPARNSKKVWVRIELDAWLEQRMRMRESVTEAEPELAAALNRSR

Solvent-accessible surface area (backbone atoms only — not comparable to full-atom values): 4884 Å² total; per-residue (Å²): 141,55,76,36,44,67,69,52,38,41,75,72,71,48,83,68,52,72,69,56,49,52,51,32,35,74,71,67,76,39,78,71,68,45,64,81,45,93,53,96,82,39,60,54,29,32,52,44,70,54,52,53,52,51,52,50,51,52,49,51,53,48,55,64,40,59,79,62,58,65,59,72,67,54,68,72,72,76,78,126

Mean predicted aligned error: 9.72 Å